Protein AF-A0A662UQX9-F1 (afdb_monomer_lite)

Foldseek 3Di:
DDPVLVVLVVLLVQLVVLLVQLVVQLVCLVPVVPPPDPVVSVVSNVSSVVSNVSSVVSNVVSVVVNVVVVVVVD

pLDDT: mean 86.61, std 10.35, range [49.31, 96.06]

Sequence (74 aa):
MNRLTISILLLLMFGLFATMGGIMLAYLCNTSMTSLDYGLRLIGLVLGMLVTFIGSHVLIVAFNALRRIRAMGR

Structure (mmCIF, N/CA/C/O backbone):
data_AF-A0A662UQX9-F1
#
_entry.id   AF-A0A662UQX9-F1
#
loop_
_atom_site.group_PDB
_atom_site.id
_atom_site.type_symbol
_atom_site.label_atom_id
_atom_site.label_alt_id
_atom_site.label_comp_id
_atom_site.label_asym_id
_atom_site.label_entity_id
_atom_site.label_seq_id
_atom_site.pdbx_PDB_ins_code
_atom_site.Cartn_x
_atom_site.Cartn_y
_atom_site.Cartn_z
_atom_site.occupancy
_atom_site.B_iso_or_equiv
_atom_site.auth_seq_id
_atom_site.auth_comp_id
_atom_site.auth_asym_id
_atom_site.auth_atom_id
_atom_site.pdbx_PDB_model_num
ATOM 1 N N . MET A 1 1 ? -9.318 3.381 25.183 1.00 60.25 1 MET A N 1
ATOM 2 C CA . MET A 1 1 ? -9.249 2.993 23.754 1.00 60.25 1 MET A CA 1
ATOM 3 C C . MET A 1 1 ? -9.264 1.475 23.673 1.00 60.25 1 MET A C 1
ATOM 5 O O . MET A 1 1 ? -8.403 0.854 24.283 1.00 60.25 1 MET A O 1
ATOM 9 N N . ASN A 1 2 ? -10.244 0.873 22.995 1.00 80.12 2 ASN A N 1
ATOM 10 C CA . ASN A 1 2 ? -10.319 -0.588 22.886 1.00 80.12 2 ASN A CA 1
ATOM 11 C C . ASN A 1 2 ? -9.150 -1.112 22.040 1.00 80.12 2 ASN A C 1
ATOM 13 O O . ASN A 1 2 ? -8.782 -0.485 21.046 1.00 80.12 2 ASN A O 1
ATOM 17 N N . ARG A 1 3 ? -8.587 -2.275 22.406 1.00 83.75 3 ARG A N 1
ATOM 18 C CA . ARG A 1 3 ? -7.489 -2.934 21.661 1.00 83.75 3 ARG A CA 1
ATOM 19 C C . ARG A 1 3 ? -7.801 -3.049 20.163 1.00 83.75 3 ARG A C 1
ATOM 21 O O . ARG A 1 3 ? -6.938 -2.817 19.329 1.00 83.75 3 ARG A O 1
ATOM 28 N N . LEU A 1 4 ? -9.070 -3.286 19.837 1.00 84.06 4 LEU A N 1
ATOM 29 C CA . LEU A 1 4 ? -9.585 -3.369 18.472 1.00 84.06 4 LEU A CA 1
ATOM 30 C C . LEU A 1 4 ? -9.476 -2.040 17.694 1.00 84.06 4 LEU A C 1
ATOM 32 O O . LEU A 1 4 ? -9.130 -2.040 16.516 1.00 84.06 4 LEU A O 1
ATOM 36 N N . THR A 1 5 ? -9.694 -0.897 18.350 1.00 85.50 5 THR A N 1
ATOM 37 C CA . THR A 1 5 ? -9.505 0.433 17.743 1.00 85.50 5 THR A CA 1
ATOM 38 C C . THR A 1 5 ? -8.033 0.691 17.427 1.00 85.50 5 THR A C 1
ATOM 40 O O . THR A 1 5 ? -7.722 1.235 16.372 1.00 85.50 5 THR A O 1
ATOM 43 N N . ILE A 1 6 ? -7.126 0.266 18.314 1.00 88.31 6 ILE A N 1
ATOM 44 C CA . ILE A 1 6 ? -5.676 0.391 18.111 1.00 88.31 6 ILE A CA 1
ATOM 45 C C . ILE A 1 6 ? -5.237 -0.447 16.905 1.00 88.31 6 ILE A C 1
ATOM 47 O O . ILE A 1 6 ? -4.549 0.068 16.029 1.00 88.31 6 ILE A O 1
ATOM 51 N N . SER A 1 7 ? -5.693 -1.698 16.800 1.00 88.75 7 SER A N 1
ATOM 52 C CA . SER A 1 7 ? -5.379 -2.563 15.655 1.00 88.75 7 SER A CA 1
ATOM 53 C C . SER A 1 7 ? -5.855 -1.982 14.318 1.00 88.75 7 SER A C 1
ATOM 55 O O . SER A 1 7 ? -5.132 -2.054 13.329 1.00 88.75 7 SER A O 1
ATOM 57 N N . ILE A 1 8 ? -7.037 -1.361 14.279 1.00 90.25 8 ILE A N 1
ATOM 58 C CA . ILE A 1 8 ? -7.565 -0.735 13.054 1.00 90.25 8 ILE A CA 1
ATOM 59 C C . ILE A 1 8 ? -6.777 0.519 12.678 1.00 90.25 8 ILE A C 1
ATOM 61 O O . ILE A 1 8 ? -6.521 0.746 11.498 1.00 90.25 8 ILE A O 1
ATOM 65 N N . LEU A 1 9 ? -6.353 1.315 13.662 1.00 90.25 9 LEU A N 1
ATOM 66 C CA . LEU A 1 9 ? -5.487 2.468 13.415 1.00 90.25 9 LEU A CA 1
ATOM 67 C C . LEU A 1 9 ? -4.119 2.040 12.874 1.00 90.25 9 LEU A C 1
ATOM 69 O O . LEU A 1 9 ? -3.626 2.654 11.932 1.00 90.25 9 LEU A O 1
ATOM 73 N N . LEU A 1 10 ? -3.539 0.964 13.410 1.00 92.19 10 LEU A N 1
ATOM 74 C CA . LEU A 1 10 ? -2.294 0.395 12.887 1.00 92.19 10 LEU A CA 1
ATOM 75 C C . LEU A 1 10 ? -2.460 -0.095 11.445 1.00 92.19 10 LEU A C 1
ATOM 77 O O . LEU A 1 10 ? -1.608 0.185 10.605 1.00 92.19 10 LEU A O 1
ATOM 81 N N . LEU A 1 11 ? -3.579 -0.756 11.134 1.00 92.81 11 LEU A N 1
ATOM 82 C CA . LEU A 1 11 ? -3.900 -1.183 9.771 1.00 92.81 11 LEU A CA 1
ATOM 83 C C . LEU A 1 11 ? -4.039 0.014 8.816 1.00 92.81 11 LEU A C 1
ATOM 85 O O . LEU A 1 11 ? -3.571 -0.037 7.680 1.00 92.81 11 LEU A O 1
ATOM 89 N N . LEU A 1 12 ? -4.636 1.110 9.289 1.00 92.75 12 LEU A N 1
ATOM 90 C CA . LEU A 1 12 ? -4.778 2.350 8.529 1.00 92.75 12 LEU A CA 1
ATOM 91 C C . LEU A 1 12 ? -3.417 3.004 8.261 1.00 92.75 12 LEU A C 1
ATOM 93 O O . LEU A 1 12 ? -3.146 3.399 7.129 1.00 92.75 12 LEU A O 1
ATOM 97 N N . MET A 1 13 ? -2.541 3.065 9.269 1.00 93.62 13 MET A N 1
ATOM 98 C CA . MET A 1 13 ? -1.174 3.575 9.110 1.00 93.62 13 MET A CA 1
ATOM 99 C C . MET A 1 13 ? -0.363 2.710 8.140 1.00 93.62 13 MET A C 1
ATOM 101 O O . MET A 1 13 ? 0.339 3.245 7.285 1.00 93.62 13 MET A O 1
ATOM 105 N N . PHE A 1 14 ? -0.503 1.385 8.223 1.00 93.50 14 PHE A N 1
ATOM 106 C CA . PHE A 1 14 ? 0.145 0.453 7.304 1.00 93.50 14 PHE A CA 1
ATOM 107 C C . PHE A 1 14 ? -0.323 0.660 5.857 1.00 93.50 14 PHE A C 1
ATOM 109 O O . PHE A 1 14 ? 0.507 0.806 4.962 1.00 93.50 14 PHE A O 1
ATOM 116 N N . GLY A 1 15 ? -1.639 0.738 5.628 1.00 91.56 15 GLY A N 1
ATOM 117 C CA . GLY A 1 15 ? -2.200 1.002 4.300 1.00 91.56 15 GLY A CA 1
ATOM 118 C C . GLY A 1 15 ? -1.716 2.333 3.722 1.00 91.56 15 GLY A C 1
ATOM 119 O O . GLY A 1 15 ? -1.339 2.403 2.551 1.00 91.56 15 GLY A O 1
ATOM 120 N N . LEU A 1 16 ? -1.635 3.375 4.553 1.00 93.75 16 LEU A N 1
ATOM 121 C CA . LEU A 1 16 ? -1.126 4.685 4.148 1.00 93.75 16 LEU A CA 1
ATOM 122 C C . LEU A 1 16 ? 0.362 4.629 3.767 1.00 93.75 16 LEU A C 1
ATOM 124 O O . LEU A 1 16 ? 0.743 5.138 2.713 1.00 93.75 16 LEU A O 1
ATOM 128 N N . PHE A 1 17 ? 1.187 3.967 4.581 1.00 95.19 17 PHE A N 1
ATOM 129 C CA . PHE A 1 17 ? 2.618 3.822 4.318 1.00 95.19 17 PHE A CA 1
ATOM 130 C C . PHE A 1 17 ? 2.888 3.005 3.050 1.00 95.19 17 PHE A C 1
ATOM 132 O O . PHE A 1 17 ? 3.682 3.425 2.212 1.00 95.19 17 PHE A O 1
ATOM 139 N N . ALA A 1 18 ? 2.180 1.888 2.862 1.00 92.56 18 ALA A N 1
ATOM 140 C CA . ALA A 1 18 ? 2.266 1.085 1.644 1.00 92.56 18 ALA A CA 1
ATOM 141 C C . ALA A 1 18 ? 1.871 1.904 0.405 1.00 92.56 18 ALA A C 1
ATOM 143 O O . ALA A 1 18 ? 2.565 1.872 -0.607 1.00 92.56 18 ALA A O 1
ATOM 144 N N . THR A 1 19 ? 0.804 2.702 0.498 1.00 94.69 19 THR A N 1
ATOM 145 C CA . THR A 1 19 ? 0.343 3.545 -0.615 1.00 94.69 19 THR A CA 1
ATOM 146 C C . THR A 1 19 ? 1.395 4.580 -1.009 1.00 94.69 19 THR A C 1
ATOM 148 O O . THR A 1 19 ? 1.753 4.676 -2.184 1.00 94.69 19 THR A O 1
ATOM 151 N N . MET A 1 20 ? 1.931 5.311 -0.026 1.00 95.69 20 MET A N 1
ATOM 152 C CA . MET A 1 20 ? 2.970 6.320 -0.252 1.00 95.69 20 MET A CA 1
ATOM 153 C C . MET A 1 20 ? 4.275 5.694 -0.752 1.00 95.69 20 MET A C 1
ATOM 155 O O . MET A 1 20 ? 4.882 6.212 -1.686 1.00 95.69 20 MET A O 1
ATOM 159 N N . GLY A 1 21 ? 4.671 4.548 -0.192 1.00 93.25 21 GLY A N 1
ATOM 160 C CA . GLY A 1 21 ? 5.843 3.793 -0.631 1.00 93.25 21 GLY A CA 1
ATOM 161 C C . GLY A 1 21 ? 5.727 3.311 -2.077 1.00 93.25 21 GLY A C 1
ATOM 162 O O . GLY A 1 21 ? 6.675 3.465 -2.842 1.00 93.25 21 GLY A O 1
ATOM 163 N N . GLY A 1 22 ? 4.560 2.800 -2.484 1.00 92.44 22 GLY A N 1
ATOM 164 C CA . GLY A 1 22 ? 4.305 2.383 -3.867 1.00 92.44 22 GLY A CA 1
ATOM 165 C C . GLY A 1 22 ? 4.368 3.545 -4.863 1.00 92.44 22 GLY A C 1
ATOM 166 O O . GLY A 1 22 ? 5.007 3.422 -5.909 1.00 92.44 22 GLY A O 1
ATOM 167 N N . ILE A 1 23 ? 3.797 4.703 -4.504 1.00 93.06 23 ILE A N 1
ATOM 168 C CA . ILE A 1 23 ? 3.849 5.919 -5.336 1.00 93.06 23 ILE A CA 1
ATOM 169 C C . ILE A 1 23 ? 5.294 6.409 -5.458 1.00 93.06 23 ILE A C 1
ATOM 171 O O . ILE A 1 23 ? 5.749 6.732 -6.556 1.00 93.06 23 ILE A O 1
ATOM 175 N N . MET A 1 24 ? 6.032 6.430 -4.347 1.00 94.00 24 MET A N 1
ATOM 176 C CA . MET A 1 24 ? 7.426 6.865 -4.330 1.00 94.00 24 MET A CA 1
ATOM 177 C C . MET A 1 24 ? 8.329 5.915 -5.125 1.00 94.00 24 MET A C 1
ATOM 179 O O . MET A 1 24 ? 9.201 6.383 -5.852 1.00 94.00 24 MET A O 1
ATOM 183 N N . LEU A 1 25 ? 8.088 4.602 -5.059 1.00 90.12 25 LEU A N 1
ATOM 184 C CA . LEU A 1 25 ? 8.799 3.605 -5.861 1.00 90.12 25 LEU A CA 1
ATOM 185 C C . LEU A 1 25 ? 8.523 3.786 -7.357 1.00 90.12 25 LEU A C 1
ATOM 187 O O . LEU A 1 25 ? 9.460 3.824 -8.152 1.00 90.12 25 LEU A O 1
ATOM 191 N N . ALA A 1 26 ? 7.255 3.957 -7.739 1.00 89.94 26 ALA A N 1
ATOM 192 C CA . ALA A 1 26 ? 6.879 4.222 -9.125 1.00 89.94 26 ALA A CA 1
ATOM 193 C C . ALA A 1 26 ? 7.538 5.512 -9.644 1.00 89.94 26 ALA A C 1
ATOM 195 O O . ALA A 1 26 ? 8.091 5.529 -10.745 1.00 89.94 26 ALA A O 1
ATOM 196 N N . TYR A 1 27 ? 7.540 6.572 -8.830 1.00 88.94 27 TYR A N 1
ATOM 197 C CA . TYR A 1 27 ? 8.194 7.839 -9.153 1.00 88.94 27 TYR A CA 1
ATOM 198 C C . TYR A 1 27 ? 9.714 7.691 -9.297 1.00 88.94 27 TYR A C 1
ATOM 200 O O . TYR A 1 27 ? 10.292 8.202 -10.258 1.00 88.94 27 TYR A O 1
ATOM 208 N N . LEU A 1 28 ? 10.363 6.961 -8.387 1.00 88.81 28 LEU A N 1
ATOM 209 C CA . LEU A 1 28 ? 11.803 6.711 -8.422 1.00 88.81 28 LEU A CA 1
ATOM 210 C C . LEU A 1 28 ? 12.194 5.923 -9.676 1.00 88.81 28 LEU A C 1
ATOM 212 O O . LEU A 1 28 ? 13.109 6.318 -10.394 1.00 88.81 28 LEU A O 1
ATOM 216 N N . CYS A 1 2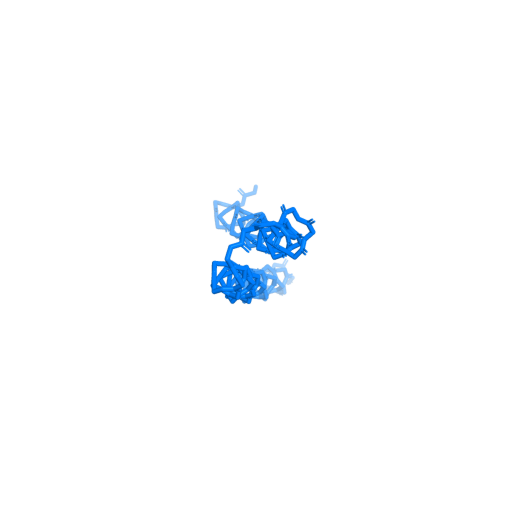9 ? 11.465 4.856 -10.002 1.00 87.50 29 CYS A N 1
ATOM 217 C CA . CYS A 1 29 ? 11.702 4.102 -11.229 1.00 87.50 29 CYS A CA 1
ATOM 218 C C . CYS A 1 29 ? 11.486 4.978 -12.469 1.00 87.50 29 CYS A C 1
ATOM 220 O O . CYS A 1 29 ? 12.285 4.925 -13.397 1.00 87.50 29 CYS A O 1
ATOM 222 N N . ASN A 1 30 ? 10.469 5.840 -12.478 1.00 84.81 30 ASN A N 1
ATOM 223 C CA . ASN A 1 30 ? 10.217 6.727 -13.611 1.00 84.81 30 ASN A CA 1
ATOM 224 C C . ASN A 1 30 ? 11.297 7.809 -13.802 1.00 84.81 30 ASN A C 1
ATOM 226 O O . ASN A 1 30 ? 11.632 8.142 -14.936 1.00 84.81 30 ASN A O 1
ATOM 230 N N . THR A 1 31 ? 11.830 8.357 -12.707 1.00 81.25 31 THR A N 1
ATOM 231 C CA . THR A 1 31 ? 12.681 9.563 -12.732 1.00 81.25 31 THR A CA 1
ATOM 232 C C . THR A 1 31 ? 14.173 9.236 -12.671 1.00 81.25 31 THR A C 1
ATOM 234 O O . THR A 1 31 ? 14.981 9.902 -13.311 1.00 81.25 31 THR A O 1
ATOM 237 N N . SER A 1 32 ? 14.557 8.212 -11.909 1.00 65.38 32 SER A N 1
ATOM 238 C CA . SER A 1 32 ? 15.958 7.876 -11.618 1.00 65.38 32 SER A CA 1
ATOM 239 C C . SER A 1 32 ? 16.542 6.827 -12.563 1.00 65.38 32 SER A C 1
ATOM 241 O O . SER A 1 32 ? 17.759 6.729 -12.680 1.00 65.38 32 SER A O 1
ATOM 243 N N . MET A 1 33 ? 15.704 6.045 -13.250 1.00 61.84 33 MET A N 1
ATOM 244 C CA . MET A 1 33 ? 16.142 5.009 -14.198 1.00 61.84 33 MET A CA 1
ATOM 245 C C . MET A 1 33 ? 16.053 5.481 -15.653 1.00 61.84 33 MET A C 1
ATOM 247 O O . MET A 1 33 ? 15.604 4.751 -16.533 1.00 61.84 33 MET A O 1
ATOM 251 N N . THR A 1 34 ? 16.464 6.718 -15.929 1.00 60.91 34 THR A N 1
ATOM 252 C CA . THR A 1 34 ? 16.607 7.218 -17.307 1.00 60.91 34 THR A CA 1
ATOM 253 C C . THR A 1 34 ? 17.781 6.564 -18.048 1.00 60.91 34 THR A C 1
ATOM 255 O O . THR A 1 34 ? 17.785 6.564 -19.275 1.00 60.91 34 THR A O 1
ATOM 258 N N . SER A 1 35 ? 18.733 5.966 -17.319 1.00 61.75 35 SER A N 1
ATOM 259 C CA . SER A 1 35 ? 19.928 5.287 -17.845 1.00 61.75 35 SER A CA 1
ATOM 260 C C . SER A 1 35 ? 19.952 3.760 -17.670 1.00 61.75 35 SER A C 1
ATOM 262 O O . SER A 1 35 ? 20.827 3.107 -18.230 1.00 61.75 35 SER A O 1
ATOM 264 N N . LEU A 1 36 ? 19.027 3.185 -16.894 1.00 60.06 36 LEU A N 1
ATOM 265 C CA . LEU A 1 36 ? 18.897 1.737 -16.679 1.00 60.06 36 LEU A CA 1
ATOM 266 C C . LEU A 1 36 ? 17.913 1.137 -17.688 1.00 60.06 36 LEU A C 1
ATOM 268 O O . LEU A 1 36 ? 16.977 1.811 -18.118 1.00 60.06 36 LEU A O 1
ATOM 272 N N . ASP A 1 37 ? 18.123 -0.135 -18.038 1.00 78.31 37 ASP A N 1
ATOM 273 C CA . ASP A 1 37 ? 17.322 -0.870 -19.017 1.00 78.31 37 ASP A CA 1
ATOM 274 C C . ASP A 1 37 ? 15.817 -0.623 -18.854 1.00 78.31 37 ASP A C 1
ATOM 276 O O . ASP A 1 37 ? 15.233 -0.805 -17.781 1.00 78.31 37 ASP A O 1
ATOM 280 N N . TYR A 1 38 ? 15.169 -0.254 -19.959 1.00 79.62 38 TYR A N 1
ATOM 281 C CA . TYR A 1 38 ? 13.737 0.051 -20.035 1.00 79.62 38 TYR A CA 1
ATOM 282 C C . TYR A 1 38 ? 12.845 -1.031 -19.387 1.00 79.62 38 TYR A C 1
ATOM 284 O O . TYR A 1 38 ? 11.803 -0.718 -18.808 1.00 79.62 38 TYR A O 1
ATOM 292 N N . GLY A 1 39 ? 13.278 -2.298 -19.420 1.00 81.00 39 GLY A N 1
ATOM 293 C CA . GLY A 1 39 ? 12.594 -3.419 -18.771 1.00 81.00 39 GLY A CA 1
ATOM 294 C C . GLY A 1 39 ? 12.536 -3.310 -17.244 1.00 81.00 39 GLY A C 1
ATOM 295 O O . GLY A 1 39 ? 11.471 -3.504 -16.658 1.00 81.00 39 GLY A O 1
ATOM 296 N N . LEU A 1 40 ? 13.636 -2.926 -16.588 1.00 82.88 40 LEU A N 1
ATOM 297 C CA . LEU A 1 40 ? 13.667 -2.733 -15.132 1.00 82.88 40 LEU A CA 1
ATOM 298 C C . LEU A 1 40 ? 12.782 -1.559 -14.707 1.00 82.88 40 LEU A C 1
ATOM 300 O O . LEU A 1 40 ? 12.095 -1.637 -13.685 1.00 82.88 40 LEU A O 1
ATOM 304 N N . ARG A 1 41 ? 12.721 -0.510 -15.534 1.00 84.44 41 ARG A N 1
ATOM 305 C CA . ARG A 1 41 ? 11.824 0.628 -15.313 1.00 84.44 41 ARG A CA 1
ATOM 306 C C . ARG A 1 41 ? 10.354 0.213 -15.324 1.00 84.44 41 ARG A C 1
ATOM 308 O O . ARG A 1 41 ? 9.600 0.602 -14.432 1.00 84.44 41 ARG A O 1
ATOM 315 N N . LEU A 1 42 ? 9.951 -0.584 -16.315 1.00 87.19 42 LEU A N 1
ATOM 316 C CA . LEU A 1 42 ? 8.588 -1.113 -16.426 1.00 87.19 42 LEU A CA 1
ATOM 317 C C . LEU A 1 42 ? 8.224 -2.005 -15.236 1.00 87.19 42 LEU A C 1
ATOM 319 O O . LEU A 1 42 ? 7.156 -1.827 -14.654 1.00 87.19 42 LEU A O 1
ATOM 323 N N . ILE A 1 43 ? 9.119 -2.913 -14.840 1.00 89.75 43 ILE A N 1
ATOM 324 C CA . ILE A 1 43 ? 8.897 -3.797 -13.686 1.00 89.75 43 ILE A CA 1
ATOM 325 C C . ILE A 1 43 ? 8.705 -2.968 -12.414 1.00 89.75 43 ILE A C 1
ATOM 327 O O . ILE A 1 43 ? 7.746 -3.195 -11.680 1.00 89.75 43 ILE A O 1
ATOM 331 N N . GLY A 1 44 ? 9.564 -1.976 -12.176 1.00 89.19 44 GLY A N 1
ATOM 332 C CA . GLY A 1 44 ? 9.465 -1.103 -11.008 1.00 89.19 44 GLY A CA 1
ATOM 333 C C . GLY A 1 44 ? 8.183 -0.265 -10.976 1.00 89.19 44 GLY A C 1
ATOM 334 O O . GLY A 1 44 ? 7.553 -0.145 -9.926 1.00 89.19 44 GLY A O 1
ATOM 335 N N . LEU A 1 45 ? 7.741 0.248 -12.129 1.00 90.62 45 LEU A N 1
ATOM 336 C CA . LEU A 1 45 ? 6.462 0.955 -12.261 1.00 90.62 45 LEU A CA 1
ATOM 337 C C . LEU A 1 45 ? 5.265 0.052 -11.947 1.00 90.62 45 LEU A C 1
ATOM 33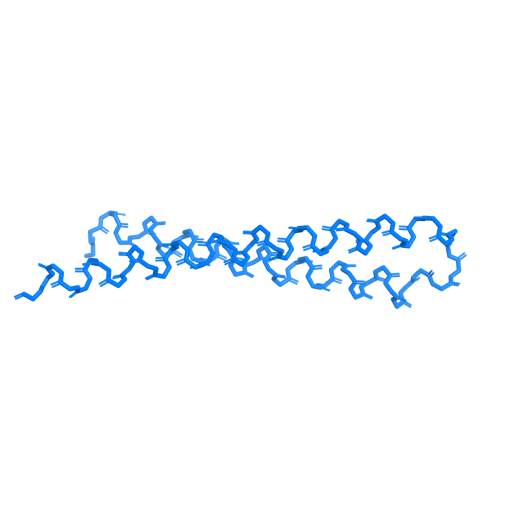9 O O . LEU A 1 45 ? 4.378 0.449 -11.191 1.00 90.62 45 LEU A O 1
ATOM 343 N N . VAL A 1 46 ? 5.244 -1.163 -12.500 1.00 94.00 46 VAL A N 1
ATOM 344 C CA . VAL A 1 46 ? 4.176 -2.141 -12.245 1.00 94.00 46 VAL A CA 1
ATOM 345 C C . VAL A 1 46 ? 4.165 -2.550 -10.773 1.00 94.00 46 VAL A C 1
ATOM 347 O O . VAL A 1 46 ? 3.100 -2.581 -10.156 1.00 94.00 46 VAL A O 1
ATOM 350 N N . LEU A 1 47 ? 5.336 -2.798 -10.182 1.00 94.12 47 LEU A N 1
ATOM 351 C CA . LEU A 1 47 ? 5.457 -3.143 -8.767 1.00 94.12 47 LEU A CA 1
ATOM 352 C C . LEU A 1 47 ? 4.969 -1.996 -7.871 1.00 94.12 47 LEU A C 1
ATOM 354 O O . LEU A 1 47 ? 4.197 -2.230 -6.943 1.00 94.12 47 LEU A O 1
ATOM 358 N N . GLY A 1 48 ? 5.360 -0.756 -8.177 1.00 93.62 48 GLY A N 1
ATOM 359 C CA . GLY A 1 48 ? 4.897 0.435 -7.468 1.00 93.62 48 GLY A CA 1
ATOM 360 C C . GLY A 1 48 ? 3.377 0.589 -7.533 1.00 93.62 48 GLY A C 1
ATOM 361 O O . GLY A 1 48 ? 2.737 0.740 -6.494 1.00 93.62 48 GLY A O 1
ATOM 362 N N . MET A 1 49 ? 2.782 0.439 -8.722 1.00 93.81 49 MET A N 1
ATOM 363 C CA . MET A 1 49 ? 1.324 0.473 -8.898 1.00 93.81 49 MET A CA 1
ATOM 364 C C . MET A 1 49 ? 0.606 -0.635 -8.117 1.00 93.81 49 MET A C 1
ATOM 366 O O . MET A 1 49 ? -0.417 -0.365 -7.485 1.00 93.81 49 MET A O 1
ATOM 370 N N . LEU A 1 50 ? 1.141 -1.861 -8.107 1.00 96.06 50 LEU A N 1
ATOM 371 C CA . LEU A 1 50 ? 0.586 -2.973 -7.326 1.00 96.06 50 LEU A CA 1
ATOM 372 C C . LEU A 1 50 ? 0.615 -2.679 -5.824 1.00 96.06 50 LEU A C 1
ATOM 374 O O . LEU A 1 50 ? -0.388 -2.865 -5.134 1.00 96.06 50 LEU A O 1
ATOM 378 N N . VAL A 1 51 ? 1.741 -2.177 -5.316 1.00 94.69 51 VAL A N 1
ATOM 379 C CA . VAL A 1 51 ? 1.888 -1.816 -3.900 1.00 94.69 51 VAL A CA 1
ATOM 380 C C . VAL A 1 51 ? 0.928 -0.681 -3.527 1.00 94.69 51 VAL A C 1
ATOM 382 O O . VAL A 1 51 ? 0.248 -0.767 -2.502 1.00 94.69 51 VAL A O 1
ATOM 385 N N . THR A 1 52 ? 0.787 0.339 -4.380 1.00 95.38 52 THR A N 1
ATOM 386 C CA . THR A 1 52 ? -0.189 1.423 -4.194 1.00 95.38 52 THR A CA 1
ATOM 387 C C . THR A 1 52 ? -1.625 0.905 -4.173 1.00 95.38 52 THR A C 1
ATOM 389 O O . THR A 1 52 ? -2.413 1.306 -3.313 1.00 95.38 52 THR A O 1
ATOM 392 N N . PHE A 1 53 ? -1.972 -0.008 -5.080 1.00 95.81 53 PHE A N 1
ATOM 393 C CA . PHE A 1 53 ? -3.298 -0.618 -5.142 1.00 95.81 53 PHE A CA 1
ATOM 394 C C . PHE A 1 53 ? -3.629 -1.415 -3.873 1.00 95.81 53 PHE A C 1
ATOM 396 O O . PHE A 1 53 ? -4.711 -1.239 -3.300 1.00 95.81 53 PHE A O 1
ATOM 403 N N . ILE A 1 54 ? -2.691 -2.245 -3.403 1.00 95.06 54 ILE A N 1
ATOM 404 C CA . ILE A 1 54 ? -2.840 -3.034 -2.172 1.00 95.06 54 ILE A CA 1
ATOM 405 C C . ILE A 1 54 ? -2.965 -2.106 -0.960 1.00 95.06 54 ILE A C 1
ATOM 407 O O . ILE A 1 54 ? -3.891 -2.261 -0.162 1.00 95.06 54 ILE A O 1
ATOM 411 N N . GLY A 1 55 ? -2.083 -1.108 -0.841 1.00 93.44 55 GLY A N 1
ATOM 412 C CA . GLY A 1 55 ? -2.127 -0.125 0.242 1.00 93.44 55 GLY A CA 1
ATOM 413 C C . GLY A 1 55 ? -3.467 0.613 0.304 1.00 93.44 55 GLY A C 1
ATOM 414 O O . GLY A 1 55 ? -4.065 0.724 1.376 1.00 93.44 55 GLY A O 1
ATOM 415 N N . SER A 1 56 ? -3.990 1.019 -0.856 1.00 92.44 56 SER A N 1
ATOM 416 C CA . SER A 1 56 ? -5.277 1.715 -0.969 1.00 92.44 56 SER A CA 1
ATOM 417 C C . SER A 1 56 ? -6.451 0.817 -0.569 1.00 92.44 56 SER A C 1
ATOM 419 O O . SER A 1 56 ? -7.348 1.257 0.149 1.00 92.44 56 SER A O 1
ATOM 421 N N . HIS A 1 57 ? -6.434 -0.461 -0.962 1.00 94.44 57 HIS A N 1
ATOM 422 C CA . HIS A 1 57 ? -7.440 -1.439 -0.535 1.00 94.44 57 HIS A CA 1
ATOM 423 C C . HIS A 1 57 ? -7.449 -1.629 0.982 1.00 94.44 57 HIS A C 1
ATOM 425 O O . HIS A 1 57 ? -8.512 -1.578 1.607 1.00 94.44 57 HIS A O 1
ATOM 431 N N . VAL A 1 58 ? -6.272 -1.798 1.588 1.00 93.12 58 VAL A N 1
ATOM 432 C CA . VAL A 1 58 ? -6.141 -1.929 3.045 1.00 93.12 58 VAL A CA 1
ATOM 433 C C . VAL A 1 58 ? -6.668 -0.677 3.749 1.00 93.12 58 VAL A C 1
ATOM 435 O O . VAL A 1 58 ? -7.398 -0.787 4.736 1.00 93.12 58 VAL A O 1
ATOM 438 N N . LEU A 1 59 ? -6.376 0.508 3.207 1.00 92.31 59 LEU A N 1
ATOM 439 C CA . LEU A 1 59 ? -6.862 1.781 3.732 1.00 92.31 59 LEU A CA 1
ATOM 440 C C . LEU A 1 59 ? -8.398 1.855 3.708 1.00 92.31 59 LEU A C 1
ATOM 442 O O . LEU A 1 59 ? -9.010 2.183 4.724 1.00 92.31 59 LEU A O 1
ATOM 446 N N . ILE A 1 60 ? -9.034 1.488 2.590 1.00 94.19 60 ILE A N 1
ATOM 447 C CA . ILE A 1 60 ? -10.501 1.474 2.450 1.00 94.19 60 ILE A CA 1
ATOM 448 C C . ILE A 1 60 ? -11.141 0.514 3.462 1.00 94.19 60 ILE A C 1
ATOM 450 O O . ILE A 1 60 ? -12.118 0.872 4.129 1.00 94.19 60 ILE A O 1
ATOM 454 N N . VAL A 1 61 ? -10.588 -0.692 3.617 1.00 94.25 61 VAL A N 1
ATOM 455 C CA . VAL A 1 61 ? -11.091 -1.682 4.583 1.00 94.25 61 VAL A CA 1
ATOM 456 C C . VAL A 1 61 ? -10.955 -1.162 6.016 1.00 94.25 61 VAL A C 1
ATOM 458 O O . VAL A 1 61 ? -11.919 -1.237 6.785 1.00 94.25 61 VAL A O 1
ATOM 461 N N . ALA A 1 62 ? -9.808 -0.574 6.368 1.00 91.31 62 ALA A N 1
ATOM 462 C CA . ALA A 1 62 ? -9.574 0.003 7.690 1.00 91.31 62 ALA A CA 1
ATOM 463 C C . ALA A 1 62 ? -10.532 1.172 7.988 1.00 91.31 62 ALA A C 1
ATOM 465 O O . ALA A 1 62 ? -11.131 1.224 9.066 1.00 91.31 62 ALA A O 1
ATOM 466 N N . PHE A 1 63 ? -10.751 2.072 7.021 1.00 91.69 63 PHE A N 1
ATOM 467 C CA . PHE A 1 63 ? -11.710 3.176 7.146 1.00 91.69 63 PHE A CA 1
ATOM 468 C C . PHE A 1 63 ? -13.145 2.679 7.337 1.00 91.69 63 PHE A C 1
ATOM 470 O O . PHE A 1 63 ? -13.868 3.184 8.202 1.00 91.69 63 PHE A O 1
ATOM 477 N N . ASN A 1 64 ? -13.560 1.664 6.576 1.00 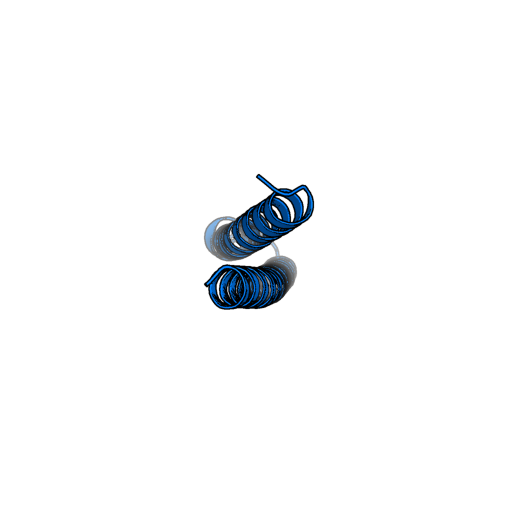92.38 64 ASN A N 1
ATOM 478 C CA . ASN A 1 64 ? -14.883 1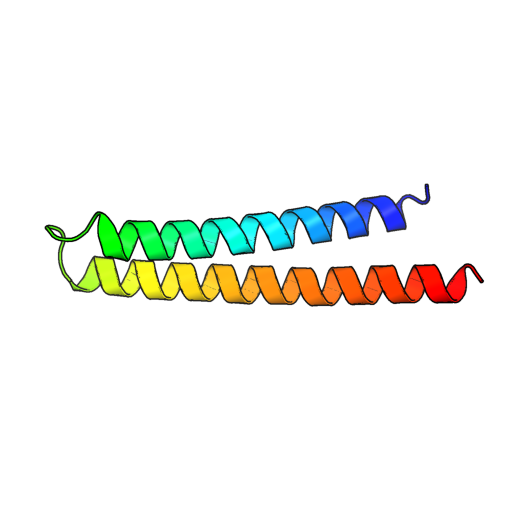.062 6.721 1.00 92.38 64 ASN A CA 1
ATOM 479 C C . ASN A 1 64 ? -15.067 0.408 8.098 1.00 92.38 64 ASN A C 1
ATOM 481 O O . ASN A 1 64 ? -16.120 0.579 8.719 1.00 92.38 64 ASN A O 1
ATOM 485 N N . ALA A 1 65 ? -14.049 -0.290 8.608 1.00 88.25 65 ALA A N 1
ATOM 486 C CA . ALA A 1 65 ? -14.073 -0.874 9.948 1.00 88.25 65 ALA A CA 1
ATOM 487 C C . ALA A 1 65 ? -14.181 0.206 11.039 1.00 88.25 65 ALA A C 1
ATOM 489 O O . ALA A 1 65 ? -15.016 0.098 11.942 1.00 88.25 65 ALA A O 1
ATOM 490 N N . LEU A 1 66 ? -13.412 1.293 10.915 1.00 88.31 66 LEU A N 1
ATOM 491 C CA . LEU A 1 66 ? -13.464 2.423 11.843 1.00 88.31 66 LEU A CA 1
ATOM 492 C C . LEU A 1 66 ? -14.849 3.092 11.846 1.00 88.31 66 LEU A C 1
ATOM 494 O O . LEU A 1 66 ? -15.397 3.394 12.909 1.00 88.31 66 LEU A O 1
ATOM 498 N N . ARG A 1 67 ? -15.447 3.275 10.661 1.00 88.25 67 ARG A N 1
ATOM 499 C CA . ARG A 1 67 ? -16.793 3.846 10.511 1.00 88.25 67 ARG A CA 1
ATOM 500 C C . ARG A 1 67 ? -17.857 2.982 11.188 1.00 88.25 67 ARG A C 1
ATOM 502 O O . ARG A 1 67 ? -18.729 3.532 11.857 1.00 88.25 67 ARG A O 1
ATOM 509 N N . ARG A 1 68 ? -17.774 1.653 11.057 1.00 87.31 68 ARG A N 1
ATOM 510 C CA . ARG A 1 68 ? -18.703 0.711 11.708 1.00 87.31 68 ARG A CA 1
ATOM 511 C C . ARG A 1 68 ? -18.627 0.790 13.231 1.00 87.31 68 ARG A C 1
ATOM 513 O O . ARG A 1 68 ? -19.664 0.885 13.875 1.00 87.31 68 ARG A O 1
ATOM 520 N N . ILE A 1 69 ? -17.425 0.837 13.803 1.00 85.19 69 ILE A N 1
ATOM 521 C CA . ILE A 1 69 ? -17.248 0.968 15.262 1.00 85.19 69 ILE A CA 1
ATOM 522 C C . ILE A 1 69 ? -17.839 2.281 15.766 1.00 85.19 69 ILE A C 1
ATOM 524 O O . ILE A 1 69 ? -18.528 2.301 16.782 1.00 85.19 69 ILE A O 1
ATOM 528 N N . ARG A 1 70 ? -17.614 3.379 15.037 1.00 83.38 70 ARG A N 1
ATOM 529 C CA . ARG A 1 70 ? -18.166 4.688 15.404 1.00 83.38 70 ARG A CA 1
ATOM 530 C C . ARG A 1 70 ? -19.697 4.720 15.341 1.00 83.38 70 ARG A C 1
ATOM 532 O O . ARG A 1 70 ? -20.303 5.473 16.092 1.00 83.38 70 ARG A O 1
ATOM 539 N N . ALA A 1 71 ? -20.304 3.931 14.454 1.00 81.50 71 ALA A N 1
ATOM 540 C CA . ALA A 1 71 ? -21.754 3.805 14.344 1.00 81.50 71 ALA A CA 1
ATOM 541 C C . ALA A 1 71 ? -22.371 2.927 15.449 1.00 81.50 71 ALA A C 1
ATOM 543 O O . ALA A 1 71 ? -23.481 3.217 15.861 1.00 81.50 71 ALA A O 1
ATOM 544 N N . MET A 1 72 ? -21.661 1.899 15.933 1.00 75.81 72 MET A N 1
ATOM 545 C CA . MET A 1 72 ? -22.120 1.018 17.025 1.00 75.81 72 MET A CA 1
ATOM 546 C C . MET A 1 72 ? -21.900 1.598 18.430 1.00 75.81 72 MET A C 1
ATOM 548 O O . MET A 1 72 ? -22.486 1.119 19.390 1.00 75.81 72 MET A O 1
ATOM 552 N N . GLY A 1 73 ? -20.996 2.572 18.570 1.00 63.31 73 GLY A N 1
ATOM 553 C CA . GLY A 1 73 ? -20.762 3.290 19.828 1.00 63.31 73 GLY A CA 1
ATOM 554 C C . GLY A 1 73 ? -21.711 4.472 20.067 1.00 63.31 73 GLY A C 1
ATOM 555 O O . GLY A 1 73 ? -21.482 5.230 21.007 1.00 63.31 73 GLY A O 1
ATOM 556 N N . ARG A 1 74 ? -22.707 4.664 19.194 1.00 49.31 74 ARG A N 1
ATOM 557 C CA . ARG A 1 74 ? -23.888 5.508 19.411 1.00 49.31 74 ARG A CA 1
ATOM 558 C C . ARG A 1 74 ? -25.070 4.605 19.722 1.00 49.31 74 ARG A C 1
ATOM 560 O O . ARG A 1 74 ? -25.917 5.056 20.515 1.00 49.31 74 ARG A O 1
#

Secondary structure (DSSP, 8-state):
--HHHHHHHHHHHHHHH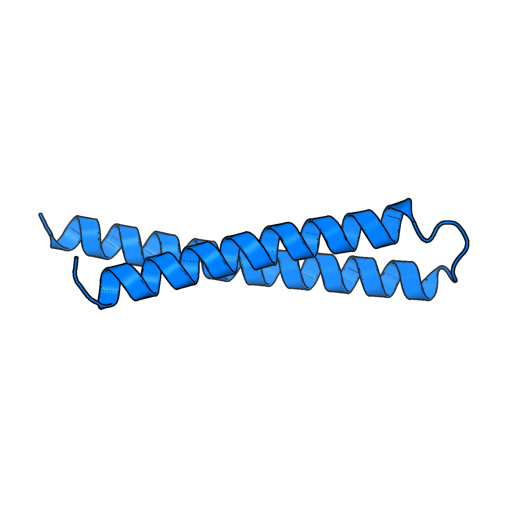HHHHHHHHHHHHHHH-SSS-HHHHHHHHHHHHHHHHHHHHHHHHHHHHHHHHHHHT-

Radius of gyration: 16.63 Å; cha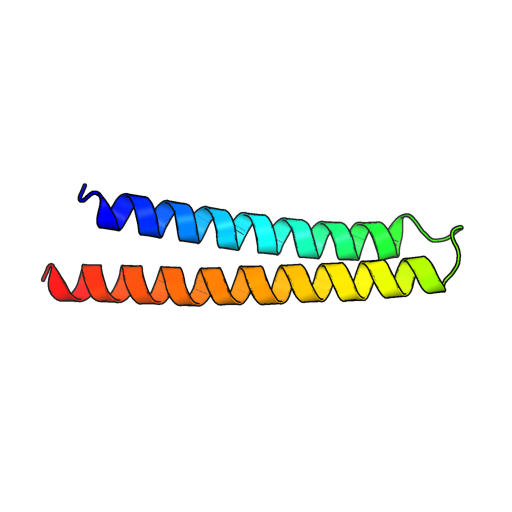ins: 1; bounding box: 44×13×44 Å